Protein AF-A0A3M1RD64-F1 (afdb_monomer_lite)

pLDDT: mean 74.07, std 11.56, range [39.5, 90.25]

Radius of gyration: 15.31 Å; chains: 1; bounding box: 41×31×48 Å

Secondary structure (DSSP, 8-state):
----------HHHHHHHHHHHHHHHHHHHHHHHHTT---HHHHHHHHHHHHHHHHHHHHHHS-SS-THHHHHHHHHHHHHHHHHTT---HHHHIIIIIHHHHHHHHHHHHHHHHHT--

Foldseek 3Di:
DPDPPPCLEDVVLLVQLLCQLVVQLVVQQVVCVVVVNDDLVSSLVSNLVSLLQSLLVSLQPPPLRDLVSLLSSLQVSLVVVVVVVPDDDPVCCCSSRVNSSVSSSVSSVVNSVVVVSD

Structure (mmCIF, N/CA/C/O backbone):
data_AF-A0A3M1RD64-F1
#
_entry.id   AF-A0A3M1RD64-F1
#
loop_
_atom_site.group_PDB
_atom_site.id
_atom_site.type_symbol
_atom_site.label_atom_id
_atom_site.label_alt_id
_atom_site.label_comp_id
_atom_site.label_asym_id
_atom_site.label_entity_id
_atom_site.label_seq_id
_atom_site.pdbx_PDB_ins_code
_atom_site.Cartn_x
_atom_site.Cartn_y
_atom_site.Cartn_z
_atom_site.occupancy
_atom_site.B_iso_or_equiv
_atom_site.auth_seq_id
_atom_site.auth_comp_id
_atom_site.auth_asym_id
_atom_site.auth_atom_id
_atom_site.pdbx_PDB_model_num
ATOM 1 N N . MET A 1 1 ? -24.601 -20.391 27.280 1.00 39.50 1 MET A N 1
ATOM 2 C CA . MET A 1 1 ? -24.709 -18.968 26.908 1.00 39.50 1 MET A CA 1
ATOM 3 C C . MET A 1 1 ? -23.314 -18.539 26.513 1.00 39.50 1 MET A C 1
ATOM 5 O O . MET A 1 1 ? -22.534 -18.168 27.375 1.00 39.50 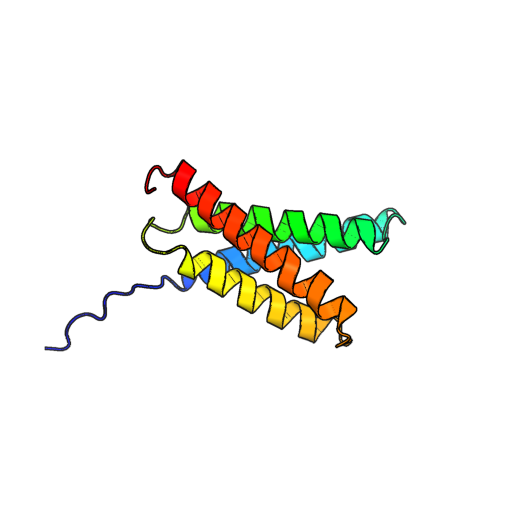1 MET A O 1
ATOM 9 N N . GLU A 1 2 ? -22.958 -18.761 25.251 1.00 46.31 2 GLU A N 1
ATOM 10 C CA . GLU A 1 2 ? -21.683 -18.293 24.708 1.00 46.31 2 GLU A CA 1
ATOM 11 C C . GLU A 1 2 ? -21.799 -16.774 24.588 1.00 46.31 2 GLU A C 1
ATOM 13 O O . GLU A 1 2 ? -22.698 -16.274 23.907 1.00 46.31 2 GLU A O 1
ATOM 18 N N . GLU A 1 3 ? -20.984 -16.036 25.343 1.00 50.88 3 GLU A N 1
ATOM 19 C CA . GLU A 1 3 ? -20.896 -14.589 25.176 1.00 50.88 3 GLU A CA 1
ATOM 20 C C . GLU A 1 3 ? -20.577 -14.308 23.705 1.00 50.88 3 GLU A C 1
ATOM 22 O O . GLU A 1 3 ? -19.658 -14.931 23.166 1.00 50.88 3 GLU A O 1
ATOM 27 N N . PRO A 1 4 ? -21.327 -13.425 23.020 1.00 47.22 4 PRO A N 1
ATOM 28 C CA . PRO A 1 4 ? -21.041 -13.115 21.636 1.00 47.22 4 PRO A CA 1
ATOM 29 C C . PRO A 1 4 ? -19.650 -12.496 21.601 1.00 47.22 4 PRO A C 1
ATOM 31 O O . PRO A 1 4 ? -19.454 -11.364 22.048 1.00 47.22 4 PRO A O 1
ATOM 34 N N . GLU A 1 5 ? -18.690 -13.273 21.101 1.00 51.06 5 GLU A N 1
ATOM 35 C CA . GLU A 1 5 ? -17.363 -12.826 20.721 1.00 51.06 5 GLU A CA 1
ATOM 36 C C . GLU A 1 5 ? -17.560 -11.499 19.992 1.00 51.06 5 GLU A C 1
ATOM 38 O O . GLU A 1 5 ? -18.147 -11.452 18.905 1.00 51.06 5 GLU A O 1
ATOM 43 N N . LYS A 1 6 ? -17.196 -10.389 20.652 1.00 46.34 6 LYS A N 1
ATOM 44 C CA . LYS A 1 6 ? -17.211 -9.070 20.026 1.00 46.34 6 LYS A CA 1
ATOM 45 C C . LYS A 1 6 ? -16.416 -9.272 18.746 1.00 46.34 6 LYS A C 1
ATOM 47 O O . LYS A 1 6 ? -15.214 -9.504 18.831 1.00 46.34 6 LYS A O 1
ATOM 52 N N . ARG A 1 7 ? -17.073 -9.263 17.582 1.00 52.69 7 ARG A N 1
ATOM 53 C CA . ARG A 1 7 ? -16.391 -9.341 16.287 1.00 52.69 7 ARG A CA 1
ATOM 54 C C . ARG A 1 7 ? -15.614 -8.039 16.141 1.00 52.69 7 ARG A C 1
ATOM 56 O O . ARG A 1 7 ? -16.100 -7.073 15.573 1.00 52.69 7 ARG A O 1
ATOM 63 N N . LEU A 1 8 ? -14.448 -7.995 16.778 1.00 55.91 8 LEU A N 1
ATOM 64 C CA . LEU A 1 8 ? -13.531 -6.860 16.833 1.00 55.91 8 LEU A CA 1
ATOM 65 C C . LEU A 1 8 ? -12.820 -6.658 15.488 1.00 55.91 8 LEU A C 1
ATOM 67 O O . LEU A 1 8 ? -12.094 -5.686 15.337 1.00 55.91 8 LEU A O 1
ATOM 71 N N . LEU A 1 9 ? -12.998 -7.599 14.555 1.00 59.41 9 LEU A N 1
ATOM 72 C CA . LEU A 1 9 ? -12.417 -7.625 13.222 1.00 59.41 9 LEU A CA 1
ATOM 73 C C . LEU A 1 9 ? -13.497 -8.022 12.218 1.00 59.41 9 LEU A C 1
ATOM 75 O O . LEU A 1 9 ? -13.955 -9.168 12.180 1.00 59.41 9 LEU A O 1
ATOM 79 N N . GLU A 1 10 ? -13.892 -7.083 11.373 1.00 70.50 10 GLU A N 1
ATOM 80 C CA . GLU A 1 10 ? -14.734 -7.366 10.225 1.00 70.50 10 GLU A CA 1
ATOM 81 C C . GLU A 1 10 ? -13.856 -7.784 9.037 1.00 70.50 10 GLU A C 1
ATOM 83 O O . GLU A 1 10 ? -13.388 -6.974 8.237 1.00 70.50 10 GLU A O 1
ATOM 88 N N . TYR A 1 11 ? -13.674 -9.101 8.876 1.00 69.56 11 TYR A N 1
ATOM 89 C CA . TYR A 1 11 ? -12.912 -9.711 7.772 1.00 69.56 11 TYR A CA 1
ATOM 90 C C . TYR A 1 11 ? -13.315 -9.215 6.371 1.00 69.56 11 TYR A C 1
ATOM 92 O O . TYR A 1 11 ? -12.510 -9.258 5.440 1.00 69.56 11 TYR A O 1
ATOM 100 N N . ARG A 1 12 ? -14.547 -8.713 6.216 1.00 79.31 12 ARG A N 1
ATOM 101 C CA . ARG A 1 12 ? -15.052 -8.119 4.970 1.00 79.31 12 ARG A CA 1
ATOM 102 C C . ARG A 1 12 ? -14.227 -6.897 4.554 1.00 79.31 12 ARG A C 1
ATOM 104 O O . ARG A 1 12 ? -13.874 -6.791 3.383 1.00 79.31 12 ARG A O 1
ATOM 111 N N . TRP A 1 13 ? -13.864 -6.024 5.494 1.00 75.88 13 TRP A N 1
ATOM 112 C CA . TRP A 1 13 ? -13.079 -4.817 5.207 1.00 75.88 13 TRP A CA 1
ATOM 113 C C . TRP A 1 13 ? -11.612 -5.127 4.950 1.00 75.88 13 TRP A C 1
ATOM 115 O O . TRP A 1 13 ? -11.008 -4.513 4.073 1.00 75.88 13 TRP A O 1
ATOM 125 N N . ILE A 1 14 ? -11.070 -6.144 5.626 1.00 75.62 14 ILE A N 1
ATOM 126 C CA . ILE A 1 14 ? -9.724 -6.662 5.350 1.00 75.62 14 ILE A CA 1
ATOM 127 C C . ILE A 1 14 ? -9.643 -7.166 3.904 1.00 75.62 14 ILE A C 1
ATOM 129 O O . ILE A 1 14 ? -8.716 -6.811 3.177 1.00 75.62 14 ILE A O 1
ATOM 133 N N . GLY A 1 15 ? -10.640 -7.942 3.464 1.00 78.81 15 GLY A N 1
ATOM 134 C CA . GLY A 1 15 ? -10.723 -8.433 2.088 1.00 78.81 15 GLY A CA 1
ATOM 135 C C . GLY A 1 15 ? -10.856 -7.307 1.061 1.00 78.81 15 GLY A C 1
ATOM 136 O O . GLY A 1 15 ? -10.151 -7.308 0.056 1.00 78.81 15 GLY A O 1
ATOM 137 N N . ILE A 1 16 ? -11.704 -6.310 1.328 1.00 81.00 16 ILE A N 1
ATOM 138 C CA . ILE A 1 16 ? -11.865 -5.141 0.449 1.00 81.00 16 ILE A CA 1
ATOM 139 C C . ILE A 1 16 ? -10.552 -4.356 0.349 1.00 81.00 16 ILE A C 1
ATOM 141 O O . ILE A 1 16 ? -10.118 -4.033 -0.754 1.00 81.00 16 ILE A O 1
ATOM 145 N N . GLY A 1 17 ? -9.882 -4.103 1.473 1.00 79.56 17 GLY A N 1
ATOM 146 C CA . GLY A 1 17 ? -8.577 -3.449 1.504 1.00 79.56 17 GLY A CA 1
ATOM 147 C C . GLY A 1 17 ? -7.523 -4.181 0.699 1.00 79.56 17 GLY A C 1
ATOM 148 O O . GLY A 1 17 ? -6.843 -3.577 -0.127 1.00 79.56 17 GLY A O 1
ATOM 149 N N . LEU A 1 18 ? -7.436 -5.496 0.893 1.00 81.88 18 LEU A N 1
ATOM 150 C CA . LEU A 1 18 ? -6.530 -6.353 0.144 1.00 81.88 18 LEU A CA 1
ATOM 151 C C . LEU A 1 18 ? -6.788 -6.258 -1.366 1.00 81.88 18 LEU A C 1
ATOM 153 O O . LEU A 1 18 ? -5.847 -6.086 -2.137 1.00 81.88 18 LEU A O 1
ATOM 157 N N . LEU A 1 19 ? -8.055 -6.313 -1.787 1.00 84.62 19 LEU A N 1
ATOM 158 C CA . LEU A 1 19 ? -8.435 -6.181 -3.195 1.00 84.62 19 LEU A CA 1
ATOM 159 C C . LEU A 1 19 ? -8.073 -4.808 -3.768 1.00 84.62 19 LEU A C 1
ATOM 161 O O . LEU A 1 19 ? -7.575 -4.741 -4.889 1.00 84.62 19 LEU A O 1
ATOM 165 N N . TYR A 1 20 ? -8.269 -3.725 -3.012 1.00 85.50 20 TYR A N 1
ATOM 166 C CA . TYR A 1 20 ? -7.866 -2.385 -3.442 1.00 85.50 20 TYR A CA 1
ATOM 167 C C . TYR A 1 20 ? -6.351 -2.266 -3.597 1.00 85.50 20 TYR A C 1
ATOM 169 O O . TYR A 1 20 ? -5.888 -1.781 -4.626 1.00 85.50 20 TYR A O 1
ATOM 177 N N . ILE A 1 21 ? -5.581 -2.727 -2.608 1.00 85.19 21 ILE A N 1
ATOM 178 C CA . ILE A 1 21 ? -4.116 -2.651 -2.637 1.00 85.19 21 ILE A CA 1
ATOM 179 C C . ILE A 1 21 ? -3.574 -3.466 -3.813 1.00 85.19 21 ILE A C 1
ATOM 181 O O . ILE A 1 21 ? -2.815 -2.940 -4.623 1.00 85.19 21 ILE A O 1
ATOM 185 N N . LEU A 1 22 ? -3.996 -4.727 -3.947 1.00 83.94 22 LEU A N 1
ATOM 186 C CA . LEU A 1 22 ? -3.541 -5.597 -5.033 1.00 83.94 22 LEU A CA 1
ATOM 187 C C . LEU A 1 22 ? -4.008 -5.089 -6.399 1.00 83.94 22 LEU A C 1
ATOM 189 O O . LEU A 1 22 ? -3.217 -5.056 -7.337 1.00 83.94 22 LEU A O 1
ATOM 193 N N . GLY A 1 23 ? -5.264 -4.655 -6.511 1.00 85.81 23 GLY A N 1
ATOM 194 C CA . GLY A 1 23 ? -5.822 -4.124 -7.752 1.00 85.81 23 GLY A CA 1
ATOM 195 C C . GLY A 1 23 ? -5.090 -2.871 -8.226 1.00 85.81 23 GLY A C 1
ATOM 196 O O . GLY A 1 23 ? -4.690 -2.798 -9.386 1.00 85.81 23 GLY A O 1
ATOM 197 N N . LEU A 1 24 ? -4.849 -1.911 -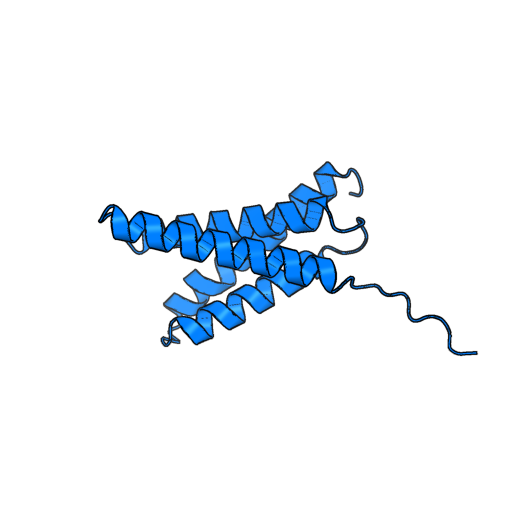7.327 1.00 88.00 24 LEU A N 1
ATOM 198 C CA . LEU A 1 24 ? -4.100 -0.692 -7.643 1.00 88.00 24 LEU A CA 1
ATOM 199 C C . LEU A 1 24 ? -2.637 -0.988 -7.976 1.00 88.00 24 LEU A C 1
ATOM 201 O O . LEU A 1 24 ? -2.106 -0.395 -8.911 1.00 88.00 24 LEU A O 1
ATOM 205 N N . GLN A 1 25 ? -2.005 -1.919 -7.256 1.00 85.50 25 GLN A N 1
ATOM 206 C CA . GLN A 1 25 ? -0.629 -2.329 -7.524 1.00 85.50 25 GLN A CA 1
ATOM 207 C C . GLN A 1 25 ? -0.502 -2.949 -8.918 1.00 85.50 25 GLN A C 1
ATOM 209 O O . GLN A 1 25 ? 0.311 -2.496 -9.716 1.00 85.50 25 GLN A O 1
ATOM 214 N N . VAL A 1 26 ? -1.325 -3.953 -9.233 1.00 86.69 26 VAL A N 1
ATOM 215 C CA . VAL A 1 26 ? -1.282 -4.653 -10.526 1.00 86.69 26 VAL A CA 1
ATOM 216 C C . VAL A 1 26 ? -1.607 -3.697 -11.667 1.00 86.69 26 VAL A C 1
ATOM 218 O O . VAL A 1 26 ? -0.929 -3.711 -12.691 1.00 86.69 26 VAL A O 1
ATOM 221 N N . MET A 1 27 ? -2.616 -2.841 -11.494 1.00 87.75 27 MET A N 1
ATOM 222 C CA . MET A 1 27 ? -3.001 -1.873 -12.518 1.00 87.75 27 MET A CA 1
ATOM 223 C C . MET A 1 27 ? -1.919 -0.810 -12.737 1.00 87.75 27 MET A C 1
ATOM 225 O O . MET A 1 27 ? -1.638 -0.450 -13.880 1.00 87.75 27 MET A O 1
ATOM 229 N N . GLY A 1 28 ? -1.289 -0.326 -11.665 1.00 86.19 28 GLY A N 1
ATOM 230 C CA . GLY A 1 28 ? -0.196 0.637 -11.746 1.00 86.19 28 GLY A CA 1
ATOM 231 C C . GLY A 1 28 ? 1.057 0.044 -12.389 1.00 86.19 28 GLY A C 1
ATOM 232 O O . GLY A 1 28 ? 1.606 0.652 -13.306 1.00 86.19 28 GLY A O 1
ATOM 233 N N . ASP A 1 29 ? 1.455 -1.165 -11.988 1.00 84.06 29 ASP A N 1
ATOM 234 C CA . ASP A 1 29 ? 2.601 -1.866 -12.575 1.00 84.06 29 ASP A CA 1
ATOM 235 C C . ASP A 1 29 ? 2.343 -2.161 -14.066 1.00 84.06 29 ASP A C 1
ATOM 237 O O . ASP A 1 29 ? 3.173 -1.832 -14.913 1.00 84.06 29 ASP A O 1
ATOM 241 N N . ALA A 1 30 ? 1.153 -2.660 -14.425 1.00 85.00 30 ALA A N 1
ATOM 242 C CA . ALA A 1 30 ? 0.774 -2.901 -15.820 1.00 85.00 30 ALA A CA 1
ATOM 243 C C . ALA A 1 30 ? 0.802 -1.619 -16.670 1.00 85.00 30 ALA A C 1
ATOM 245 O O . ALA A 1 30 ? 1.279 -1.640 -17.807 1.00 85.00 30 ALA A O 1
ATOM 246 N N . LEU A 1 31 ? 0.328 -0.491 -16.127 1.00 89.06 31 LEU A N 1
ATOM 247 C CA . LEU A 1 31 ? 0.361 0.799 -16.815 1.00 89.06 31 LEU A CA 1
ATOM 248 C C . LEU A 1 31 ? 1.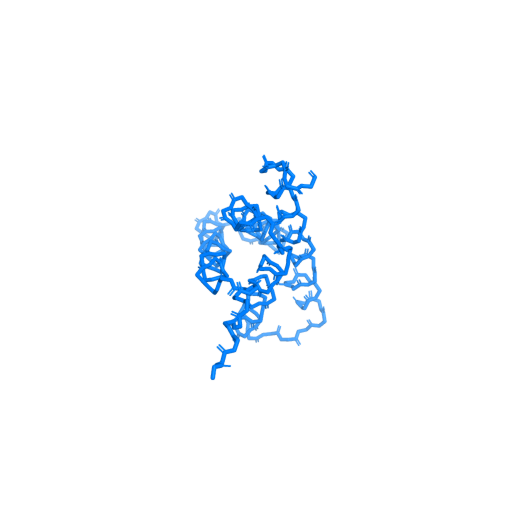799 1.290 -17.027 1.00 89.06 31 LEU A C 1
ATOM 250 O O . LEU A 1 31 ? 2.126 1.759 -18.118 1.00 89.06 31 LEU A O 1
ATOM 254 N N . LEU A 1 32 ? 2.662 1.170 -16.015 1.00 88.25 32 LEU A N 1
ATOM 255 C CA . LEU A 1 32 ? 4.075 1.535 -16.125 1.00 88.25 32 LEU A CA 1
ATOM 256 C C . LEU A 1 32 ? 4.792 0.689 -17.179 1.00 88.25 32 LEU A C 1
ATOM 258 O O . LEU A 1 32 ? 5.517 1.239 -18.012 1.00 88.25 32 LEU A O 1
ATOM 262 N N . THR A 1 33 ? 4.557 -0.626 -17.186 1.00 86.38 33 THR A N 1
ATOM 263 C CA . THR A 1 33 ? 5.113 -1.537 -18.192 1.00 86.38 33 THR A CA 1
ATOM 264 C C . THR A 1 33 ? 4.611 -1.188 -19.591 1.00 86.38 33 THR A C 1
ATOM 266 O O . THR A 1 33 ? 5.420 -1.045 -20.505 1.00 86.38 33 THR A O 1
ATOM 269 N N . ALA A 1 34 ? 3.306 -0.959 -19.765 1.00 87.94 34 ALA A N 1
ATOM 270 C CA . ALA A 1 34 ? 2.720 -0.597 -21.057 1.00 87.94 34 ALA A CA 1
ATOM 271 C C . ALA A 1 34 ? 3.252 0.737 -21.612 1.00 87.94 34 ALA A C 1
ATOM 273 O O . ALA A 1 34 ? 3.295 0.938 -22.824 1.00 87.94 34 ALA A O 1
ATOM 274 N N . ARG A 1 35 ? 3.666 1.658 -20.734 1.00 90.25 35 ARG A N 1
ATOM 275 C CA . ARG A 1 35 ? 4.252 2.955 -21.103 1.00 90.25 35 ARG A CA 1
ATOM 276 C C . ARG A 1 35 ? 5.775 2.924 -21.253 1.00 90.25 35 ARG A C 1
ATOM 278 O O . ARG A 1 35 ? 6.354 3.965 -21.546 1.00 90.25 35 ARG A O 1
ATOM 285 N N . GLY A 1 36 ? 6.426 1.780 -21.027 1.00 87.94 36 GLY A N 1
ATOM 286 C CA . GLY A 1 36 ? 7.890 1.682 -21.010 1.00 87.94 36 GLY A CA 1
ATOM 287 C C . GLY A 1 36 ? 8.549 2.508 -19.897 1.00 87.94 36 GLY A C 1
ATOM 288 O O . GLY A 1 36 ? 9.734 2.810 -19.978 1.00 87.94 36 GLY A O 1
ATOM 289 N N . ALA A 1 37 ? 7.786 2.890 -18.868 1.00 84.06 37 ALA A N 1
ATOM 290 C CA . ALA A 1 37 ? 8.230 3.707 -17.736 1.00 84.06 37 ALA A CA 1
ATOM 291 C C . ALA A 1 37 ? 8.466 2.871 -16.461 1.00 84.06 37 ALA A C 1
ATOM 293 O O . ALA A 1 37 ? 8.701 3.427 -15.383 1.00 84.06 37 ALA A O 1
ATOM 294 N N . ALA A 1 38 ? 8.388 1.540 -16.578 1.00 81.06 38 ALA A N 1
ATOM 295 C CA . ALA A 1 38 ? 8.681 0.602 -15.503 1.00 81.06 38 ALA A CA 1
ATOM 296 C C . ALA A 1 38 ? 10.141 0.758 -15.063 1.00 81.06 38 ALA A C 1
ATOM 298 O O . ALA A 1 38 ? 11.084 0.372 -15.751 1.00 81.06 38 ALA A O 1
ATOM 299 N N . SER A 1 39 ? 10.313 1.389 -13.909 1.00 83.44 39 SER A N 1
ATOM 300 C CA . SER A 1 39 ? 11.588 1.542 -13.225 1.00 83.44 39 SER A CA 1
ATOM 301 C C . SER A 1 39 ? 11.366 1.263 -11.749 1.00 83.44 39 SER A C 1
ATOM 303 O O . SER A 1 39 ? 10.276 1.502 -11.225 1.00 83.44 39 SER A O 1
ATOM 305 N N . SER A 1 40 ? 12.413 0.826 -11.049 1.00 78.69 40 SER A N 1
ATOM 306 C CA . SER A 1 40 ? 12.316 0.478 -9.627 1.00 78.69 40 SER A CA 1
ATOM 307 C C . SER A 1 40 ? 11.785 1.622 -8.758 1.00 78.69 40 SER A C 1
ATOM 309 O O . SER A 1 40 ? 11.146 1.375 -7.741 1.00 78.69 40 SER A O 1
ATOM 311 N N . LEU A 1 41 ? 12.052 2.876 -9.144 1.00 84.06 41 LEU A N 1
ATOM 312 C CA . LEU A 1 41 ? 11.532 4.049 -8.444 1.00 84.06 41 LEU A CA 1
ATOM 313 C C . LEU A 1 41 ? 10.030 4.232 -8.697 1.00 84.06 41 LEU A C 1
ATOM 315 O O . LEU A 1 41 ? 9.281 4.474 -7.756 1.00 84.06 41 LEU A O 1
ATOM 319 N N . MET A 1 42 ? 9.584 4.092 -9.947 1.00 83.06 42 MET A N 1
ATOM 320 C CA . MET A 1 42 ? 8.177 4.275 -10.317 1.00 83.06 42 MET A CA 1
ATOM 321 C C . MET A 1 42 ? 7.291 3.160 -9.763 1.00 83.06 42 MET A C 1
ATOM 323 O O . MET A 1 42 ? 6.238 3.452 -9.205 1.00 83.06 42 MET A O 1
ATOM 327 N N . GLU A 1 43 ? 7.743 1.906 -9.827 1.00 82.31 43 GLU A N 1
ATOM 328 C CA . GLU A 1 43 ? 7.052 0.768 -9.202 1.00 82.31 43 GLU A CA 1
ATOM 329 C C . GLU A 1 43 ? 6.907 0.966 -7.690 1.00 82.31 43 GLU A C 1
ATOM 331 O O . GLU A 1 43 ? 5.869 0.668 -7.098 1.00 82.31 43 GLU A O 1
ATOM 336 N N . GLN A 1 44 ? 7.939 1.523 -7.049 1.00 83.88 44 GLN A N 1
ATOM 337 C CA . GLN A 1 44 ? 7.880 1.815 -5.628 1.00 83.88 44 GLN A CA 1
ATOM 338 C C . GLN A 1 44 ? 6.899 2.948 -5.317 1.00 83.88 44 GLN A C 1
ATOM 340 O O . GLN A 1 44 ? 6.111 2.811 -4.387 1.00 83.88 44 GLN A O 1
ATOM 345 N N . LEU A 1 45 ? 6.881 4.028 -6.101 1.00 86.56 45 LEU A N 1
ATOM 346 C CA . LEU A 1 45 ? 5.896 5.105 -5.947 1.00 86.56 45 LEU A CA 1
ATOM 347 C C . LEU A 1 45 ? 4.460 4.601 -6.131 1.00 86.56 45 LEU A C 1
ATOM 349 O O . LEU A 1 45 ? 3.592 4.930 -5.323 1.00 86.56 45 LEU A O 1
ATOM 353 N N . VAL A 1 46 ? 4.221 3.761 -7.142 1.00 87.25 46 VAL A N 1
ATOM 354 C CA . VAL A 1 46 ? 2.933 3.084 -7.344 1.00 87.25 46 VAL A CA 1
ATOM 355 C C . VAL A 1 46 ? 2.572 2.249 -6.125 1.00 87.25 46 VAL A C 1
ATOM 357 O O . VAL A 1 46 ? 1.438 2.321 -5.659 1.00 87.25 46 VAL A O 1
ATOM 360 N N . SER A 1 47 ? 3.536 1.519 -5.563 1.00 84.19 47 SER A N 1
ATOM 361 C CA . SER A 1 47 ? 3.291 0.702 -4.381 1.00 84.19 47 SER A CA 1
ATOM 362 C C . SER A 1 47 ? 2.918 1.524 -3.157 1.00 84.19 47 SER A C 1
ATOM 364 O O . SER A 1 47 ? 1.927 1.226 -2.493 1.00 84.19 47 SER A O 1
ATOM 366 N N . LEU A 1 48 ? 3.635 2.616 -2.893 1.00 87.12 48 LEU A N 1
ATOM 367 C CA . LEU A 1 48 ? 3.305 3.511 -1.785 1.00 87.12 48 LEU A CA 1
ATOM 368 C C . LEU A 1 48 ? 1.904 4.107 -1.940 1.00 87.12 48 LEU A C 1
ATOM 370 O O . LEU A 1 48 ? 1.147 4.143 -0.972 1.00 87.12 48 LEU A O 1
ATOM 374 N N . LEU A 1 49 ? 1.537 4.522 -3.155 1.00 87.38 49 LEU A N 1
ATOM 375 C CA . LEU A 1 49 ? 0.210 5.059 -3.443 1.00 87.38 49 LEU A CA 1
ATOM 376 C C . LEU A 1 49 ? -0.884 3.994 -3.309 1.00 87.38 49 LEU A C 1
ATOM 378 O O . LEU A 1 49 ? -1.906 4.260 -2.683 1.00 87.38 49 LEU A O 1
ATOM 382 N N . ALA A 1 50 ? -0.671 2.790 -3.840 1.00 85.94 50 ALA A N 1
ATOM 383 C CA . ALA A 1 50 ? -1.625 1.686 -3.753 1.00 85.94 50 ALA A CA 1
ATOM 384 C C . ALA A 1 50 ? -1.895 1.289 -2.295 1.00 85.94 50 ALA A C 1
ATOM 386 O O . ALA A 1 50 ? -3.050 1.155 -1.888 1.00 85.94 50 ALA A O 1
ATOM 387 N N . PHE A 1 51 ? -0.836 1.169 -1.491 1.00 85.38 51 PHE A N 1
ATOM 388 C CA . PHE A 1 51 ? -0.939 0.865 -0.068 1.00 85.38 51 PHE A CA 1
ATOM 389 C C . PHE A 1 51 ? -1.593 1.999 0.720 1.00 85.38 51 PHE A C 1
ATOM 391 O O . PHE A 1 51 ? -2.470 1.735 1.540 1.00 85.38 51 PHE A O 1
ATOM 398 N N . PHE A 1 52 ? -1.232 3.255 0.449 1.00 85.06 52 PHE A N 1
ATOM 399 C CA . PHE A 1 52 ? -1.848 4.409 1.099 1.00 85.06 52 PHE A CA 1
ATOM 400 C C . PHE A 1 52 ? -3.342 4.509 0.787 1.00 85.06 52 PHE A C 1
ATOM 402 O O . PHE A 1 52 ? -4.152 4.591 1.704 1.00 85.06 52 PHE A O 1
ATOM 409 N N . ILE A 1 53 ? -3.725 4.447 -0.492 1.00 85.75 53 ILE A N 1
ATOM 410 C CA . ILE A 1 53 ? -5.127 4.530 -0.922 1.00 85.75 53 ILE A CA 1
ATOM 411 C C . ILE A 1 53 ? -5.920 3.344 -0.376 1.00 85.75 53 ILE A C 1
ATOM 413 O O . ILE A 1 53 ? -7.014 3.537 0.150 1.00 85.75 53 ILE A O 1
ATOM 417 N N . GLY A 1 54 ? -5.364 2.132 -0.440 1.00 82.50 54 GLY A N 1
ATOM 418 C CA . GLY A 1 54 ? -5.976 0.955 0.167 1.00 82.50 54 GLY A CA 1
ATOM 419 C C . GLY A 1 54 ? -6.192 1.126 1.671 1.00 82.50 54 GLY A C 1
ATOM 420 O O . GLY A 1 54 ? -7.286 0.864 2.164 1.00 82.50 54 GLY A O 1
ATOM 421 N N . GLY A 1 55 ? -5.197 1.665 2.380 1.00 79.44 55 GLY A N 1
ATOM 422 C CA . GLY A 1 55 ? -5.298 2.031 3.791 1.00 79.44 55 GLY A CA 1
ATOM 423 C C . GLY A 1 55 ? -6.408 3.049 4.062 1.00 79.44 55 GLY A C 1
ATOM 424 O O . GLY A 1 55 ? -7.257 2.802 4.913 1.00 79.44 55 GLY A O 1
ATOM 425 N N . VAL A 1 56 ? -6.459 4.153 3.306 1.00 82.44 56 VAL A N 1
ATOM 426 C CA . VAL A 1 56 ? -7.502 5.192 3.433 1.00 82.44 56 VAL A CA 1
ATOM 427 C C . VAL A 1 56 ? -8.892 4.620 3.183 1.00 82.44 56 VAL A C 1
ATOM 429 O O . VAL A 1 56 ? -9.820 4.924 3.927 1.00 82.44 56 VAL A O 1
ATOM 432 N N . MET A 1 57 ? -9.056 3.790 2.154 1.00 81.31 57 MET A N 1
ATOM 433 C CA . MET A 1 57 ? -10.354 3.214 1.798 1.00 81.31 57 MET A CA 1
ATOM 434 C C . MET A 1 57 ? -10.877 2.281 2.887 1.00 81.31 57 MET A C 1
ATOM 436 O O . MET A 1 57 ? -12.060 2.355 3.224 1.00 81.31 57 MET A O 1
ATOM 440 N N . VAL A 1 58 ? -9.995 1.462 3.470 1.00 78.25 58 VAL A N 1
ATOM 441 C CA . VAL A 1 58 ? -10.332 0.614 4.619 1.00 78.25 58 VAL A CA 1
ATOM 442 C C . VAL A 1 58 ? -10.623 1.465 5.846 1.00 78.25 58 VAL A C 1
ATOM 444 O O . VAL A 1 58 ? -11.668 1.276 6.449 1.00 78.25 58 VAL A O 1
ATOM 447 N N . GLY A 1 59 ? -9.777 2.441 6.184 1.00 72.19 59 GLY A N 1
ATOM 448 C CA . GLY A 1 59 ? -9.992 3.316 7.344 1.00 72.19 59 GLY A CA 1
ATOM 449 C C . GLY A 1 59 ? -11.260 4.171 7.241 1.00 72.19 59 GLY A C 1
ATOM 450 O O . GLY A 1 59 ? -11.890 4.467 8.245 1.00 72.19 59 GLY A O 1
ATOM 451 N N . LYS A 1 60 ? -11.683 4.531 6.022 1.00 72.81 60 LYS A N 1
ATOM 452 C CA . LYS A 1 60 ? -12.918 5.291 5.768 1.00 72.81 60 LYS A CA 1
ATOM 453 C C . LYS A 1 60 ? -14.188 4.433 5.769 1.00 72.81 60 LYS A C 1
ATOM 455 O O . LYS A 1 60 ? -15.278 4.992 5.889 1.00 72.81 60 LYS A O 1
ATOM 460 N N . HIS A 1 61 ? -14.096 3.117 5.606 1.00 69.69 61 HIS A N 1
ATOM 461 C CA . HIS A 1 61 ? -15.276 2.240 5.591 1.00 69.69 61 HIS A CA 1
ATOM 462 C C . HIS A 1 61 ? -15.365 1.300 6.793 1.00 69.69 61 HIS A C 1
ATOM 464 O O . HIS A 1 61 ? -16.466 0.898 7.161 1.00 69.69 61 HIS A O 1
ATOM 470 N N . SER A 1 62 ? -14.234 0.978 7.416 1.00 65.81 62 SER A N 1
ATOM 471 C CA . SER A 1 62 ? -14.198 0.265 8.684 1.00 65.81 62 SER A CA 1
ATOM 472 C C . SER A 1 62 ? -14.872 1.127 9.754 1.00 65.81 62 SER A C 1
ATOM 474 O O . SER A 1 62 ? -14.619 2.333 9.805 1.00 65.81 62 SER A O 1
ATOM 476 N N . PRO A 1 63 ? -15.758 0.565 10.589 1.00 59.25 63 PRO A N 1
ATOM 477 C CA . PRO A 1 63 ? -16.413 1.304 11.656 1.00 59.25 63 PRO A CA 1
ATOM 478 C C . PRO A 1 63 ? -15.421 1.598 12.788 1.00 59.25 63 PRO A C 1
ATOM 480 O O . PRO A 1 63 ? -15.466 0.919 13.805 1.00 59.25 63 PRO A O 1
ATOM 483 N N . GLY A 1 64 ? -14.529 2.582 12.601 1.00 57.06 64 GLY A N 1
ATOM 484 C CA . GLY A 1 64 ? -13.828 3.403 13.602 1.00 57.06 64 GLY A CA 1
ATOM 485 C C . GLY A 1 64 ? -13.238 2.750 14.866 1.00 57.06 64 GLY A C 1
ATOM 486 O O . GLY A 1 64 ? -12.901 3.440 15.822 1.00 57.06 64 GLY A O 1
ATOM 487 N N . LYS A 1 65 ? -13.149 1.422 14.940 1.00 54.78 65 LYS A N 1
ATOM 488 C CA . LYS A 1 65 ? -12.804 0.700 16.169 1.00 54.78 65 LYS A CA 1
ATOM 489 C C . LYS A 1 65 ? -11.395 0.139 16.142 1.00 54.78 65 LYS A C 1
ATOM 491 O O . LYS A 1 65 ? -10.888 -0.202 17.210 1.00 54.78 65 LYS A O 1
ATOM 496 N N . THR A 1 66 ? -10.741 0.068 14.979 1.00 58.09 66 THR A N 1
ATOM 497 C CA . THR A 1 66 ? -9.439 -0.591 14.880 1.00 58.09 66 THR A CA 1
ATOM 498 C C . THR A 1 66 ? -8.648 -0.241 13.611 1.00 58.09 66 THR A C 1
ATOM 500 O O . THR A 1 66 ? -8.800 -0.909 12.589 1.00 58.09 66 THR A O 1
ATOM 503 N N . ILE A 1 67 ? -7.592 0.571 13.781 1.00 65.00 67 ILE A N 1
ATOM 504 C CA . ILE A 1 67 ? -6.386 0.624 12.912 1.00 65.00 67 ILE A CA 1
ATOM 505 C C . ILE A 1 67 ? -5.836 -0.782 12.586 1.00 65.00 67 ILE A C 1
ATOM 507 O O . ILE A 1 67 ? -5.108 -0.985 11.613 1.00 65.00 67 ILE A O 1
ATOM 511 N N . LYS A 1 68 ? -6.192 -1.789 13.391 1.00 66.12 68 LYS A N 1
ATOM 512 C CA . LYS A 1 68 ? -5.816 -3.192 13.199 1.00 66.12 68 LYS A CA 1
ATOM 513 C C . LYS A 1 68 ? -6.332 -3.778 11.878 1.00 66.12 68 LYS A C 1
ATOM 515 O O . LYS A 1 68 ? -5.634 -4.602 11.303 1.00 66.12 68 LYS A O 1
ATOM 520 N N . GLU A 1 69 ? -7.492 -3.363 11.370 1.00 68.56 69 GLU A N 1
ATOM 521 C CA . GLU A 1 69 ? -8.036 -3.875 10.098 1.00 68.56 69 GLU A CA 1
ATOM 522 C C . GLU A 1 69 ? -7.207 -3.463 8.868 1.00 68.56 69 GLU A C 1
ATOM 524 O O . GLU A 1 69 ? -6.765 -4.357 8.135 1.00 68.56 69 GLU A O 1
ATOM 529 N N . PRO A 1 70 ? -6.911 -2.164 8.644 1.00 66.94 70 PRO A N 1
ATOM 530 C CA . PRO A 1 70 ? -6.014 -1.752 7.566 1.00 66.94 70 PRO A CA 1
ATOM 531 C C . PRO A 1 70 ? -4.592 -2.290 7.763 1.00 66.94 70 PRO A C 1
ATOM 533 O O . PRO A 1 70 ? -3.937 -2.643 6.783 1.00 66.94 70 PRO A O 1
ATOM 536 N N . ALA A 1 71 ? -4.130 -2.439 9.010 1.00 70.62 71 ALA A N 1
ATOM 537 C CA . ALA A 1 71 ? -2.843 -3.065 9.305 1.00 70.62 71 ALA A CA 1
ATOM 538 C C . ALA A 1 71 ? -2.793 -4.530 8.838 1.00 70.62 71 ALA A C 1
ATOM 540 O O . ALA A 1 71 ? -1.873 -4.917 8.122 1.00 70.62 71 ALA A O 1
ATOM 541 N N . ILE A 1 72 ? -3.787 -5.349 9.193 1.00 73.44 72 ILE A N 1
ATOM 542 C CA . ILE A 1 72 ? -3.829 -6.767 8.803 1.00 73.44 72 ILE A CA 1
ATOM 543 C C . ILE A 1 72 ? -3.969 -6.903 7.282 1.00 73.44 72 ILE A C 1
ATOM 545 O O . ILE A 1 72 ? -3.277 -7.725 6.683 1.00 73.44 72 ILE A O 1
ATOM 549 N N . ALA A 1 73 ? -4.792 -6.065 6.642 1.00 73.50 73 ALA A N 1
ATOM 550 C CA . ALA A 1 73 ? -4.911 -6.035 5.184 1.00 73.50 73 ALA A CA 1
ATOM 551 C C . ALA A 1 73 ? -3.565 -5.730 4.508 1.00 73.50 73 ALA A C 1
ATOM 553 O O . ALA A 1 73 ? -3.187 -6.403 3.550 1.00 73.50 73 ALA A O 1
ATOM 554 N N . ALA A 1 74 ? -2.809 -4.767 5.041 1.00 73.06 74 ALA A N 1
ATOM 555 C CA . ALA A 1 74 ? -1.493 -4.410 4.531 1.00 73.06 74 ALA A CA 1
ATOM 556 C C . ALA A 1 74 ? -0.457 -5.526 4.736 1.00 73.06 74 ALA A C 1
ATOM 558 O O . ALA A 1 74 ? 0.287 -5.827 3.805 1.00 73.06 74 ALA A O 1
ATOM 559 N N . VAL A 1 75 ? -0.428 -6.182 5.906 1.00 77.25 75 VAL A N 1
ATOM 560 C CA . VAL A 1 75 ? 0.460 -7.337 6.152 1.00 77.25 75 VAL A CA 1
ATOM 561 C C . VAL A 1 75 ? 0.159 -8.472 5.175 1.00 77.25 75 VAL A C 1
ATOM 563 O O . VAL A 1 75 ? 1.080 -9.044 4.593 1.00 77.25 75 VAL A O 1
ATOM 566 N N . LEU A 1 76 ? -1.120 -8.787 4.960 1.00 77.12 76 LEU A N 1
ATOM 567 C CA . LEU A 1 76 ? -1.525 -9.835 4.023 1.00 77.12 76 LEU A CA 1
ATOM 568 C C . LEU A 1 76 ? -1.172 -9.471 2.576 1.00 77.12 76 LEU A C 1
ATOM 570 O O . LEU A 1 76 ? -0.647 -10.314 1.851 1.00 77.12 76 LEU A O 1
ATOM 574 N N . ALA A 1 77 ? -1.392 -8.217 2.170 1.00 73.94 77 ALA A N 1
ATOM 575 C CA . ALA A 1 77 ? -1.027 -7.732 0.840 1.00 73.94 77 ALA A CA 1
ATOM 576 C C . ALA A 1 77 ? 0.482 -7.851 0.597 1.00 73.94 77 ALA A C 1
ATOM 578 O O . ALA A 1 77 ? 0.910 -8.382 -0.425 1.00 73.94 77 ALA A O 1
ATOM 579 N N . VAL A 1 78 ? 1.285 -7.426 1.571 1.00 74.75 78 VAL A N 1
ATOM 580 C CA . VAL A 1 78 ? 2.741 -7.581 1.567 1.00 74.75 78 VAL A CA 1
ATOM 581 C C . VAL A 1 78 ? 3.154 -9.044 1.427 1.00 74.75 78 VAL A C 1
ATOM 583 O O . VAL A 1 78 ? 3.986 -9.364 0.580 1.00 74.75 78 VAL A O 1
ATOM 586 N N . ALA A 1 79 ? 2.585 -9.932 2.246 1.00 74.50 79 ALA A N 1
ATOM 587 C CA . ALA A 1 79 ? 2.946 -11.345 2.245 1.00 74.50 79 ALA A CA 1
ATOM 588 C C . ALA A 1 79 ? 2.667 -11.986 0.878 1.00 74.50 79 ALA A C 1
ATOM 590 O O . ALA A 1 79 ? 3.519 -12.689 0.335 1.00 74.50 79 ALA A O 1
ATOM 591 N N . ILE A 1 80 ? 1.512 -11.677 0.283 1.00 75.12 80 ILE A N 1
ATOM 592 C CA . ILE A 1 80 ? 1.130 -12.157 -1.048 1.00 75.12 80 ILE A CA 1
ATOM 593 C C . ILE A 1 80 ? 2.075 -11.604 -2.121 1.00 75.12 80 ILE A C 1
ATOM 595 O O . ILE A 1 80 ? 2.578 -12.366 -2.945 1.00 75.12 80 ILE A O 1
ATOM 599 N N . LEU A 1 81 ? 2.368 -10.302 -2.105 1.00 70.81 81 LEU A N 1
ATOM 600 C CA . LEU A 1 81 ? 3.252 -9.678 -3.093 1.00 70.81 81 LEU A CA 1
ATOM 601 C C . LEU A 1 81 ? 4.689 -10.214 -3.019 1.00 70.81 81 LEU A C 1
ATOM 603 O O . LEU A 1 81 ? 5.321 -10.393 -4.060 1.00 70.81 81 LEU A O 1
ATOM 607 N N . LEU A 1 82 ? 5.195 -10.521 -1.821 1.00 71.00 82 LEU A N 1
ATOM 608 C CA . LEU A 1 82 ? 6.510 -11.145 -1.643 1.00 71.00 82 LEU A CA 1
ATOM 609 C C . LEU A 1 82 ? 6.562 -12.566 -2.220 1.00 71.00 82 LEU A C 1
ATOM 611 O O . LEU A 1 82 ? 7.555 -12.922 -2.854 1.00 71.00 82 LEU A O 1
ATOM 615 N N . ILE A 1 83 ? 5.497 -13.356 -2.047 1.00 72.00 83 ILE A N 1
ATOM 616 C CA . ILE A 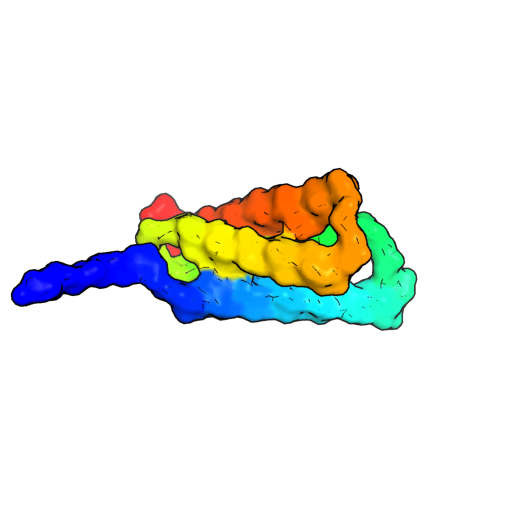1 83 ? 5.389 -14.701 -2.635 1.00 72.00 83 ILE A CA 1
ATOM 617 C C . ILE A 1 83 ? 5.335 -14.613 -4.166 1.00 72.00 83 ILE A C 1
ATOM 619 O O . ILE A 1 83 ? 6.045 -15.345 -4.856 1.00 72.00 83 ILE A O 1
ATOM 623 N N . LEU A 1 84 ? 4.529 -13.694 -4.708 1.00 68.56 84 LEU A N 1
ATOM 624 C CA . LEU A 1 84 ? 4.353 -13.532 -6.154 1.00 68.56 84 LEU A CA 1
ATOM 625 C C . LEU A 1 84 ? 5.621 -13.035 -6.859 1.00 68.56 84 LEU A C 1
ATOM 627 O O . LEU A 1 84 ? 5.885 -13.445 -7.986 1.00 68.56 84 LEU A O 1
ATOM 631 N N . LYS A 1 85 ? 6.423 -12.181 -6.210 1.00 66.12 85 LYS A N 1
ATOM 632 C CA . LYS A 1 85 ? 7.645 -11.620 -6.808 1.00 66.12 85 LYS A CA 1
ATOM 633 C C . LYS A 1 85 ? 8.864 -12.563 -6.773 1.00 66.12 85 LYS A C 1
ATOM 635 O O . LYS A 1 85 ? 9.899 -12.174 -7.302 1.00 66.12 85 LYS A O 1
ATOM 640 N N . GLN A 1 86 ? 8.759 -13.781 -6.211 1.00 59.91 86 GLN A N 1
ATOM 641 C CA . GLN A 1 86 ? 9.765 -14.871 -6.304 1.00 59.91 86 GLN A CA 1
ATOM 642 C C . GLN A 1 86 ? 11.232 -14.430 -6.061 1.00 59.91 86 GLN A C 1
ATOM 644 O O . GLN A 1 86 ? 12.168 -14.947 -6.665 1.00 59.91 86 GLN A O 1
ATOM 649 N N . GLY A 1 87 ? 11.458 -13.463 -5.167 1.00 55.84 87 GLY A N 1
ATOM 650 C CA . GLY A 1 87 ? 12.783 -12.891 -4.925 1.00 55.84 87 GLY A CA 1
ATOM 651 C C . GLY A 1 87 ? 12.883 -12.313 -3.524 1.00 55.84 87 GLY A C 1
ATOM 652 O O . GLY A 1 87 ? 12.564 -11.149 -3.310 1.00 55.84 87 GLY A O 1
ATOM 653 N N . PHE A 1 88 ? 13.320 -13.128 -2.563 1.00 56.59 88 PHE A N 1
ATOM 654 C CA . PHE A 1 88 ? 13.501 -12.707 -1.175 1.00 56.59 88 PHE A CA 1
ATOM 655 C C . PHE A 1 88 ? 14.913 -12.141 -0.991 1.00 56.59 88 PHE A C 1
ATOM 657 O O . PHE A 1 88 ? 15.861 -12.854 -0.676 1.00 56.59 88 PHE A O 1
ATOM 664 N N . THR A 1 89 ? 15.078 -10.843 -1.230 1.00 64.12 89 THR A N 1
ATOM 665 C CA . THR A 1 89 ? 16.303 -10.111 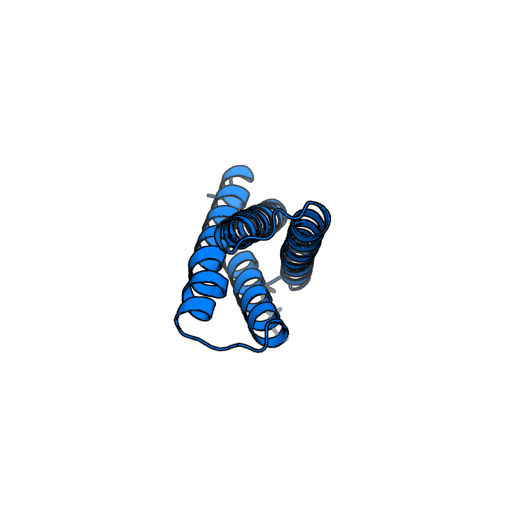-0.876 1.00 64.12 89 THR A CA 1
ATOM 666 C C . THR A 1 89 ? 15.982 -9.067 0.186 1.00 64.12 89 THR A C 1
ATOM 668 O O . THR A 1 89 ? 14.889 -8.509 0.214 1.00 64.12 89 THR A O 1
ATOM 671 N N . SER A 1 90 ? 16.934 -8.729 1.056 1.00 58.47 90 SER A N 1
ATOM 672 C CA . SER A 1 90 ? 16.733 -7.708 2.102 1.00 58.47 90 SER A CA 1
ATOM 673 C C . SER A 1 90 ? 16.245 -6.374 1.511 1.00 58.47 90 SER A C 1
ATOM 675 O O . SER A 1 90 ? 15.420 -5.673 2.094 1.00 58.47 90 SER A O 1
ATOM 677 N N . ALA A 1 91 ? 16.705 -6.059 0.295 1.00 60.72 91 ALA A N 1
ATOM 678 C CA . ALA A 1 91 ? 16.328 -4.867 -0.453 1.00 60.72 91 ALA A CA 1
ATOM 679 C C . ALA A 1 91 ? 14.914 -4.918 -1.066 1.00 60.72 91 ALA A C 1
ATOM 681 O O . ALA A 1 91 ? 14.300 -3.862 -1.220 1.00 60.72 91 ALA A O 1
ATOM 682 N N . THR A 1 92 ? 14.400 -6.094 -1.439 1.00 63.84 92 THR A N 1
ATOM 683 C CA . THR A 1 92 ? 13.010 -6.275 -1.913 1.00 63.84 92 THR A CA 1
ATOM 684 C C . THR A 1 92 ? 12.042 -6.393 -0.746 1.00 63.84 92 THR A C 1
ATOM 686 O O . THR A 1 92 ? 10.930 -5.888 -0.839 1.00 63.84 92 THR A O 1
ATOM 689 N N . PHE A 1 93 ? 12.489 -6.936 0.388 1.00 61.19 93 PHE A N 1
ATOM 690 C CA . PHE A 1 93 ? 11.744 -6.906 1.637 1.00 61.19 93 PHE A CA 1
ATOM 691 C C . PHE A 1 93 ? 11.524 -5.458 2.089 1.00 61.19 93 PHE A C 1
ATOM 693 O O . PHE A 1 93 ? 10.392 -4.994 2.107 1.00 61.19 93 PHE A O 1
ATOM 700 N N . ILE A 1 94 ? 12.566 -4.665 2.349 1.00 62.94 94 ILE A N 1
ATOM 701 C CA . ILE A 1 94 ? 12.369 -3.292 2.861 1.00 62.94 94 ILE A CA 1
ATOM 702 C C . ILE A 1 94 ? 11.550 -2.427 1.886 1.00 62.94 94 ILE A C 1
ATOM 704 O O . ILE A 1 94 ? 10.618 -1.736 2.305 1.00 62.94 94 ILE A O 1
ATOM 708 N N . ARG A 1 95 ? 11.856 -2.493 0.582 1.00 62.34 95 ARG A N 1
ATOM 709 C CA . ARG A 1 95 ? 11.169 -1.678 -0.432 1.00 62.34 95 ARG A CA 1
ATOM 710 C C . ARG A 1 95 ? 9.760 -2.164 -0.768 1.00 62.34 95 ARG A C 1
ATOM 712 O O . ARG A 1 95 ? 8.895 -1.333 -1.015 1.00 62.34 95 ARG A O 1
ATOM 719 N N . GLY A 1 96 ? 9.536 -3.474 -0.766 1.00 64.88 96 GLY A N 1
ATOM 720 C CA . GLY A 1 96 ? 8.262 -4.095 -1.132 1.00 64.88 96 GLY A CA 1
ATOM 721 C C . GLY A 1 96 ? 7.333 -4.385 0.044 1.00 64.88 96 GLY A C 1
ATOM 722 O O . GLY A 1 96 ? 6.172 -4.701 -0.188 1.00 64.88 96 GLY A O 1
ATOM 723 N N . SER A 1 97 ? 7.813 -4.282 1.289 1.00 66.50 97 SER A N 1
ATOM 724 C CA . SER A 1 97 ? 7.026 -4.632 2.477 1.00 66.50 97 SER A CA 1
ATOM 725 C C . SER A 1 97 ? 7.025 -3.577 3.576 1.00 66.50 97 SER A C 1
ATOM 727 O O . SER A 1 97 ? 5.959 -3.084 3.927 1.00 66.50 97 SER A O 1
ATOM 729 N N . ALA A 1 98 ? 8.186 -3.168 4.090 1.00 75.69 98 ALA A N 1
ATOM 730 C CA . ALA A 1 98 ? 8.243 -2.283 5.253 1.00 75.69 98 ALA A CA 1
ATOM 731 C C . ALA A 1 98 ? 7.732 -0.864 4.949 1.00 75.69 98 ALA A C 1
ATOM 733 O O . ALA A 1 98 ? 6.902 -0.330 5.683 1.00 75.69 98 ALA A O 1
ATOM 734 N N . LEU A 1 99 ? 8.199 -0.257 3.852 1.00 79.75 99 LEU A N 1
ATOM 735 C CA . LEU A 1 99 ? 7.808 1.110 3.498 1.00 79.75 99 LEU A CA 1
ATOM 736 C C . LEU A 1 99 ? 6.330 1.216 3.059 1.00 79.75 99 LEU A C 1
ATOM 738 O O . LEU A 1 99 ? 5.627 2.079 3.589 1.00 79.75 99 LEU A O 1
ATOM 742 N N . PRO A 1 100 ? 5.807 0.337 2.177 1.00 78.81 100 PRO A N 1
ATOM 743 C CA . PRO A 1 100 ? 4.387 0.348 1.816 1.00 78.81 100 PRO A CA 1
ATOM 744 C C . PRO A 1 100 ? 3.472 0.050 3.008 1.00 78.81 100 PRO A C 1
ATOM 746 O O . PRO A 1 100 ? 2.414 0.659 3.136 1.00 78.81 100 PRO A O 1
ATOM 749 N N . PHE A 1 101 ? 3.898 -0.813 3.935 1.00 79.81 101 PHE A N 1
ATOM 750 C CA . PHE A 1 101 ? 3.146 -1.093 5.156 1.00 79.81 101 PHE A CA 1
ATOM 751 C C . PHE A 1 101 ? 2.941 0.160 6.022 1.00 79.81 101 PHE A C 1
ATOM 753 O O . PHE A 1 101 ? 1.818 0.433 6.445 1.00 79.81 101 PHE A O 1
ATOM 760 N N . ILE A 1 102 ? 3.987 0.972 6.223 1.00 83.19 102 ILE A N 1
ATOM 761 C CA . ILE A 1 102 ? 3.875 2.249 6.951 1.00 83.19 102 ILE A CA 1
ATOM 762 C C . ILE A 1 102 ? 2.885 3.189 6.250 1.00 83.19 102 ILE A C 1
ATOM 764 O O . ILE A 1 102 ? 2.074 3.836 6.911 1.00 83.19 102 ILE A O 1
ATOM 768 N N . PHE A 1 103 ? 2.903 3.236 4.916 1.00 82.75 103 PHE A N 1
ATOM 769 C CA . PHE A 1 103 ? 1.964 4.052 4.144 1.00 82.75 103 PHE A CA 1
ATOM 770 C C . PHE A 1 103 ? 0.521 3.550 4.242 1.00 82.75 103 PHE A C 1
ATOM 772 O O . PHE A 1 103 ? -0.389 4.366 4.350 1.00 82.75 103 PHE A O 1
ATOM 779 N N . ALA A 1 104 ? 0.287 2.239 4.279 1.00 80.81 104 ALA A N 1
ATOM 780 C CA . ALA A 1 104 ? -1.054 1.710 4.520 1.00 80.81 104 ALA A CA 1
ATOM 781 C C . ALA A 1 104 ? -1.569 2.029 5.928 1.00 80.81 104 ALA A C 1
ATOM 783 O O . ALA A 1 104 ? -2.741 2.371 6.078 1.00 80.81 104 ALA A O 1
ATOM 784 N N . LEU A 1 105 ? -0.705 1.995 6.948 1.00 80.81 105 LEU A N 1
ATOM 785 C CA . LEU A 1 105 ? -1.062 2.447 8.296 1.00 80.81 105 LEU A CA 1
ATOM 786 C C . LEU A 1 105 ? -1.387 3.944 8.324 1.00 80.81 105 LEU A C 1
ATOM 788 O O . LEU A 1 105 ? -2.403 4.340 8.892 1.00 80.81 105 LEU A O 1
ATOM 792 N N . ALA A 1 106 ? -0.561 4.771 7.676 1.00 84.12 106 ALA A N 1
ATOM 793 C CA . ALA A 1 106 ? -0.801 6.208 7.558 1.00 84.12 106 ALA A CA 1
ATOM 794 C C . ALA A 1 106 ? -2.113 6.508 6.816 1.00 84.12 106 ALA A C 1
ATOM 796 O O . ALA A 1 106 ? -2.863 7.396 7.219 1.00 84.12 106 ALA A O 1
ATOM 797 N N . GLY A 1 107 ? -2.416 5.739 5.768 1.00 80.75 107 GLY A N 1
ATOM 798 C CA . GLY A 1 107 ? -3.681 5.813 5.049 1.00 80.75 107 GLY A CA 1
ATOM 799 C C . GLY A 1 107 ? -4.865 5.422 5.929 1.00 80.75 107 GLY A C 1
ATOM 800 O O . GLY A 1 107 ? -5.841 6.162 5.999 1.00 80.75 107 GLY A O 1
ATOM 801 N N . GLY A 1 108 ? -4.758 4.311 6.664 1.00 78.44 108 GLY A N 1
ATOM 802 C CA . GLY A 1 108 ? -5.774 3.871 7.625 1.00 78.44 108 GLY A CA 1
ATOM 803 C C . GLY A 1 108 ? -6.084 4.939 8.671 1.00 78.44 108 GLY A C 1
ATOM 804 O O . GLY A 1 108 ? -7.242 5.307 8.847 1.00 78.44 108 GLY A O 1
ATOM 805 N N . TYR A 1 109 ? -5.042 5.519 9.271 1.00 78.88 109 TYR A N 1
ATOM 806 C CA . TYR A 1 109 ? -5.170 6.626 10.219 1.00 78.88 109 TYR A CA 1
ATOM 807 C C . TYR A 1 109 ? -5.839 7.862 9.598 1.00 78.88 109 TYR A C 1
ATOM 809 O O . TYR A 1 109 ? -6.727 8.463 10.200 1.00 78.88 109 TYR A O 1
ATOM 817 N N . ALA A 1 110 ? -5.451 8.241 8.376 1.00 81.25 110 ALA A N 1
ATOM 818 C CA . ALA A 1 110 ? -6.074 9.357 7.667 1.00 81.25 110 ALA A CA 1
ATOM 819 C C . ALA A 1 110 ? -7.561 9.096 7.359 1.00 81.25 110 ALA A C 1
ATOM 821 O O . ALA A 1 110 ? -8.374 10.016 7.453 1.00 81.25 110 ALA A O 1
ATOM 822 N N . GLY A 1 111 ? -7.924 7.853 7.027 1.00 77.81 111 GLY A N 1
ATOM 823 C CA . GLY A 1 111 ? -9.309 7.432 6.815 1.00 77.81 111 GLY A CA 1
ATOM 824 C C . GLY A 1 111 ? -10.157 7.525 8.086 1.00 77.81 111 GLY A C 1
ATOM 825 O O . GLY A 1 111 ? -11.249 8.090 8.048 1.00 77.81 111 GLY A O 1
ATOM 826 N N . GLU A 1 112 ? -9.630 7.058 9.218 1.00 75.31 112 GLU A N 1
ATOM 827 C CA . GLU A 1 112 ? -10.321 7.117 10.515 1.00 75.31 112 GLU A CA 1
ATOM 828 C C . GLU A 1 112 ? -10.462 8.557 11.039 1.00 75.31 112 GLU A C 1
ATOM 830 O O . GLU A 1 112 ? -11.530 8.941 11.526 1.00 75.31 112 GLU A O 1
ATOM 835 N N . LYS A 1 113 ? -9.430 9.397 10.859 1.00 78.06 113 LYS A N 1
ATOM 836 C CA . LYS A 1 113 ? -9.511 10.839 11.152 1.00 78.06 113 LYS A CA 1
ATOM 837 C C . LYS A 1 113 ? -10.592 11.521 10.312 1.00 78.06 113 LYS A C 1
ATOM 839 O O . LYS A 1 113 ? -11.290 12.407 10.796 1.00 78.06 113 LYS A O 1
ATOM 844 N N . TRP A 1 114 ? -10.761 11.113 9.054 1.00 76.12 114 TRP A N 1
ATOM 845 C CA . TRP A 1 114 ? -11.805 11.663 8.186 1.00 76.12 114 TRP A CA 1
ATOM 846 C C . TRP A 1 114 ? -13.214 11.235 8.622 1.00 76.12 114 TRP A C 1
ATOM 848 O O . TRP A 1 114 ? -14.159 12.010 8.500 1.00 76.12 114 TRP A O 1
ATOM 858 N N . GLN A 1 115 ? -13.368 10.040 9.190 1.00 65.00 115 GLN A N 1
ATOM 859 C CA . GLN A 1 115 ? -14.626 9.646 9.828 1.00 65.00 115 GLN A CA 1
ATOM 860 C C . GLN A 1 115 ? -14.914 10.414 11.131 1.00 65.00 115 GLN A C 1
ATOM 862 O O . GLN A 1 115 ? -16.032 10.337 11.633 1.00 65.00 115 GLN A O 1
ATOM 867 N N . GLY A 1 116 ? -13.936 11.141 11.686 1.00 62.78 116 GLY A N 1
ATOM 868 C CA . GLY A 1 116 ? -14.064 11.822 12.975 1.00 62.78 116 GLY A CA 1
ATOM 869 C C . GLY A 1 116 ? -14.097 10.858 14.161 1.00 62.78 116 GLY A C 1
ATOM 870 O O . GLY A 1 116 ? -14.654 11.198 15.203 1.00 62.78 116 GLY A O 1
ATOM 871 N N . THR A 1 117 ? -13.545 9.648 13.997 1.00 59.22 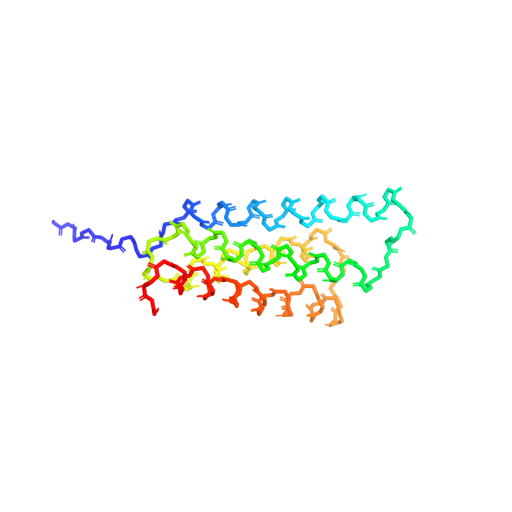117 THR A N 1
ATOM 872 C CA . THR A 1 117 ? -13.483 8.662 15.089 1.00 59.22 117 THR A CA 1
ATOM 873 C C . THR A 1 117 ? -12.233 8.824 15.965 1.00 59.22 117 THR A C 1
ATOM 875 O O . THR A 1 117 ? -12.206 8.327 17.091 1.00 59.22 117 THR A O 1
ATOM 878 N N . ILE A 1 118 ? -11.227 9.556 15.473 1.00 56.38 118 ILE A N 1
ATOM 879 C CA . ILE A 1 118 ? -10.019 9.980 16.200 1.00 56.38 118 ILE A CA 1
ATOM 880 C C . ILE A 1 118 ? -9.887 11.499 16.126 1.00 56.38 118 ILE A C 1
ATOM 882 O O . ILE A 1 118 ? -10.199 12.052 15.043 1.00 56.38 118 ILE A O 1
#

Sequence (118 aa):
MEEPEKRLLEYRWIGIGLLYILGLQVMGDALLTARGAASSLMEQLVSLLAFFIGGVMVGKHSPGKTIKEPAIAAVLAVAILLILKQGFTSATFIRGSALPFIFALAGGYAGEKWQGTI